Protein AF-X1PJ96-F1 (afdb_monomer_lite)

Radius of gyration: 11.81 Å; chains: 1; bounding box: 38×27×25 Å

Secondary structure (DSSP, 8-state):
-------THHHHHHHHHHHTT--HHHHHHHTT--HHHHHHHHTT-S---HHHHHHHHHHHH-STHHHHHHHHHHHHHTT--

pLDDT: mean 75.74, std 11.2, range [36.09, 86.81]

Foldseek 3Di:
DDPPPAQCQLVVLVVLCVVVVHDLVRLCVQLVHDSVLSVCSNVVHDQQDLVSLLSSLCRSQPDDPSSVVSSVVNCVSNVVD

Structure (mmCIF, N/CA/C/O backbone):
data_AF-X1PJ96-F1
#
_entry.id   AF-X1PJ96-F1
#
loop_
_atom_site.group_PDB
_atom_site.id
_atom_site.type_symbol
_atom_site.label_atom_id
_atom_site.label_alt_id
_atom_site.label_comp_id
_atom_site.label_asym_id
_atom_site.label_entity_id
_atom_site.label_seq_id
_atom_site.pdbx_PDB_ins_code
_atom_site.Cartn_x
_atom_site.Cartn_y
_atom_site.Cartn_z
_atom_site.occupancy
_atom_site.B_iso_or_equiv
_atom_site.auth_seq_id
_atom_site.auth_comp_id
_atom_site.auth_asym_id
_atom_site.auth_atom_id
_atom_site.pdbx_PDB_model_num
ATOM 1 N N . MET A 1 1 ? 24.205 12.318 -0.613 1.00 36.09 1 MET A N 1
ATOM 2 C CA . MET A 1 1 ? 23.144 11.622 0.141 1.00 36.09 1 MET A CA 1
ATOM 3 C C . MET A 1 1 ? 21.846 12.056 -0.509 1.00 36.09 1 MET A C 1
ATOM 5 O O . MET A 1 1 ? 21.523 13.227 -0.407 1.00 36.09 1 MET A O 1
ATOM 9 N N . GLN A 1 2 ? 21.232 11.215 -1.344 1.00 36.50 2 GLN A N 1
ATOM 10 C CA . GLN A 1 2 ? 19.989 11.600 -2.018 1.00 36.50 2 GLN A CA 1
ATOM 11 C C . GLN A 1 2 ? 18.833 11.348 -1.051 1.00 36.50 2 GLN A C 1
ATOM 13 O O . GLN A 1 2 ? 18.489 10.204 -0.767 1.00 36.50 2 GLN A O 1
ATOM 18 N N . GLU A 1 3 ? 18.302 12.433 -0.497 1.00 41.00 3 GLU A N 1
ATOM 19 C CA . GLU A 1 3 ? 17.000 12.468 0.159 1.00 41.00 3 GLU A CA 1
ATOM 20 C C . GLU A 1 3 ? 15.940 12.344 -0.944 1.00 41.00 3 GLU A C 1
ATOM 22 O O . GLU A 1 3 ? 15.696 13.289 -1.697 1.00 41.00 3 GLU A O 1
ATOM 27 N N . GLY A 1 4 ? 15.384 11.141 -1.109 1.00 40.53 4 GLY A N 1
ATOM 28 C CA . GLY A 1 4 ? 14.284 10.878 -2.036 1.00 40.53 4 GLY A CA 1
ATOM 29 C C . GLY A 1 4 ? 13.053 11.664 -1.594 1.00 40.53 4 GLY A C 1
ATOM 30 O O . GLY A 1 4 ? 12.465 11.379 -0.556 1.00 40.53 4 GLY A O 1
ATOM 31 N N . LYS A 1 5 ? 12.727 12.709 -2.352 1.00 46.28 5 LYS A N 1
ATOM 32 C CA . LYS A 1 5 ? 11.718 13.722 -2.043 1.00 46.28 5 LYS A CA 1
ATOM 33 C C . LYS A 1 5 ? 10.384 13.344 -2.706 1.00 46.28 5 LYS A C 1
ATOM 35 O O . LYS A 1 5 ? 10.348 13.195 -3.920 1.00 46.28 5 LYS A O 1
ATOM 40 N N . VAL A 1 6 ? 9.325 13.273 -1.890 1.00 51.50 6 VAL A N 1
ATOM 41 C CA . VAL A 1 6 ? 7.892 13.069 -2.218 1.00 51.50 6 VAL A CA 1
ATOM 42 C C . VAL A 1 6 ? 7.573 11.715 -2.860 1.00 51.50 6 VAL A C 1
ATOM 44 O O . VAL A 1 6 ? 7.579 11.540 -4.076 1.00 51.50 6 VAL A O 1
ATOM 47 N N . SER A 1 7 ? 7.256 10.747 -2.005 1.00 60.31 7 SER A N 1
ATOM 48 C CA . SER A 1 7 ? 6.740 9.439 -2.389 1.00 60.31 7 SER A CA 1
ATOM 49 C C . SER A 1 7 ? 5.272 9.576 -2.795 1.00 60.31 7 SER A C 1
ATOM 51 O O . SER A 1 7 ? 4.431 9.520 -1.915 1.00 60.31 7 SER A O 1
ATOM 53 N N . ASN A 1 8 ? 4.943 9.658 -4.095 1.00 73.94 8 ASN A N 1
ATOM 54 C CA . ASN A 1 8 ? 3.554 9.617 -4.627 1.00 73.94 8 ASN A CA 1
ATOM 55 C C . ASN A 1 8 ? 2.732 8.383 -4.159 1.00 73.94 8 ASN A C 1
ATOM 57 O O . ASN A 1 8 ? 1.565 8.204 -4.513 1.00 73.94 8 ASN A O 1
ATOM 61 N N . LEU A 1 9 ? 3.373 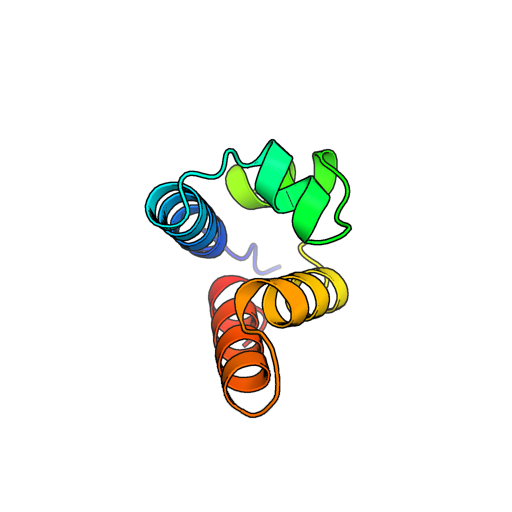7.488 -3.409 1.00 77.31 9 LEU A N 1
ATOM 62 C CA . LEU A 1 9 ? 2.788 6.408 -2.642 1.00 77.31 9 LEU A CA 1
ATOM 63 C C . LEU A 1 9 ? 1.742 6.902 -1.630 1.00 77.31 9 LEU A C 1
ATOM 65 O O . LEU A 1 9 ? 0.738 6.217 -1.444 1.00 77.31 9 LEU A O 1
ATOM 69 N N . ASP A 1 10 ? 1.951 8.066 -1.010 1.00 82.06 10 ASP A N 1
ATOM 70 C CA . ASP A 1 10 ? 1.002 8.690 -0.081 1.00 82.06 10 ASP A CA 1
ATOM 71 C C . ASP A 1 10 ? -0.346 8.966 -0.767 1.00 82.06 10 ASP A C 1
ATOM 73 O O . ASP A 1 10 ? -1.391 8.456 -0.351 1.00 82.06 10 ASP A O 1
ATOM 77 N N . PHE A 1 11 ? -0.293 9.659 -1.901 1.00 81.50 11 PHE A N 1
ATOM 78 C CA . PHE A 1 11 ? -1.427 10.033 -2.726 1.00 81.50 11 PHE A CA 1
ATOM 79 C C . PHE A 1 11 ? -2.110 8.802 -3.318 1.00 81.50 11 PHE A C 1
ATOM 81 O O . PHE A 1 11 ? -3.337 8.690 -3.287 1.00 81.50 11 PHE A O 1
ATOM 88 N N . TRP A 1 12 ? -1.326 7.839 -3.811 1.00 84.38 12 TRP A N 1
ATOM 89 C CA . TRP A 1 12 ? -1.864 6.575 -4.308 1.00 84.38 12 TRP A CA 1
ATOM 90 C C . TRP A 1 12 ? -2.636 5.826 -3.218 1.00 84.38 12 TRP A C 1
ATOM 92 O O . TRP A 1 12 ? -3.728 5.312 -3.473 1.00 84.38 12 TRP A O 1
ATOM 102 N N . LEU A 1 13 ? -2.097 5.777 -1.997 1.00 79.88 13 LEU A N 1
ATOM 103 C CA . LEU A 1 13 ? -2.736 5.077 -0.891 1.00 79.88 13 LEU A CA 1
ATOM 104 C C . LEU A 1 13 ? -4.014 5.793 -0.440 1.00 79.88 13 LEU A C 1
ATOM 106 O O . LEU A 1 13 ? -5.022 5.127 -0.190 1.00 79.88 13 LEU A O 1
ATOM 110 N N . GLU A 1 14 ? -4.006 7.126 -0.380 1.00 82.00 14 GLU A N 1
ATOM 111 C CA . GLU A 1 14 ? -5.199 7.929 -0.095 1.00 82.00 14 GLU A CA 1
ATOM 112 C C . GLU A 1 14 ? -6.291 7.739 -1.153 1.00 82.00 14 GLU A C 1
ATOM 114 O O . GLU A 1 14 ? -7.458 7.520 -0.809 1.00 82.00 14 GLU A O 1
ATOM 119 N N . GLU A 1 15 ? -5.932 7.782 -2.437 1.00 85.00 15 GLU A N 1
ATOM 120 C CA . GLU A 1 15 ? -6.874 7.596 -3.540 1.00 85.00 15 GLU A CA 1
ATOM 121 C C . GLU A 1 15 ? -7.450 6.175 -3.539 1.00 85.00 15 GLU A C 1
ATOM 123 O O . GLU A 1 15 ? -8.665 5.985 -3.658 1.00 85.00 15 GLU A O 1
ATOM 128 N N . LYS A 1 16 ? -6.603 5.163 -3.318 1.00 82.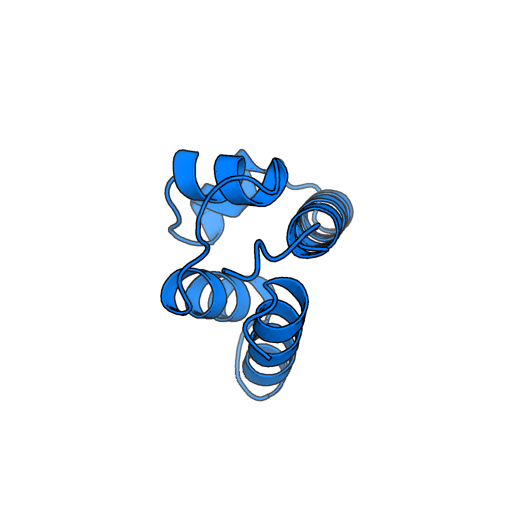75 16 LYS A N 1
ATOM 129 C CA . LYS A 1 16 ? -7.034 3.765 -3.230 1.00 82.75 16 LYS A CA 1
ATOM 130 C C . LYS A 1 16 ? -7.968 3.540 -2.041 1.00 82.75 16 LYS A C 1
ATOM 132 O O . LYS A 1 16 ? -9.007 2.903 -2.206 1.00 82.75 16 LYS A O 1
ATOM 137 N N . CYS A 1 17 ? -7.650 4.106 -0.877 1.00 80.62 17 CYS A N 1
ATOM 138 C CA . CYS A 1 17 ? -8.521 4.087 0.299 1.00 80.62 17 CYS A CA 1
ATOM 139 C C . CYS A 1 17 ? -9.879 4.734 -0.002 1.00 80.62 17 CYS A C 1
ATOM 141 O O . CYS A 1 17 ? -10.921 4.145 0.286 1.00 80.62 17 CYS A O 1
ATOM 143 N N . ARG A 1 18 ? -9.881 5.902 -0.655 1.00 83.88 18 ARG A N 1
ATOM 144 C CA . ARG A 1 18 ? -11.108 6.614 -1.034 1.00 83.88 18 ARG A CA 1
ATOM 145 C C . ARG A 1 18 ? -11.974 5.808 -2.006 1.00 83.88 18 ARG A C 1
ATOM 147 O O . ARG A 1 18 ? -13.177 5.706 -1.783 1.00 83.88 18 ARG A O 1
ATOM 154 N N . ASN A 1 19 ? -11.372 5.209 -3.033 1.00 83.44 19 ASN A N 1
ATOM 155 C CA . ASN A 1 19 ? -12.076 4.396 -4.033 1.00 83.44 19 ASN A CA 1
ATOM 156 C C . ASN A 1 19 ? -12.684 3.115 -3.441 1.00 83.44 19 ASN A C 1
ATOM 158 O O . ASN A 1 19 ? -13.750 2.682 -3.867 1.00 83.44 19 ASN A O 1
ATOM 162 N N . GLU A 1 20 ? -12.025 2.519 -2.449 1.00 79.38 20 GLU A N 1
ATOM 163 C CA . GLU A 1 20 ? -12.501 1.314 -1.757 1.00 79.38 20 GLU A CA 1
ATOM 164 C C . GLU A 1 20 ? -13.437 1.638 -0.571 1.00 79.38 20 GLU A C 1
ATOM 166 O O . GLU A 1 20 ? -13.937 0.725 0.087 1.00 79.38 20 GLU A O 1
ATOM 171 N N . GLY A 1 21 ? -13.659 2.924 -0.258 1.00 81.12 21 GLY A N 1
ATOM 172 C CA . GLY A 1 21 ? -14.410 3.358 0.926 1.00 81.12 21 GLY A CA 1
ATOM 173 C C . GLY A 1 21 ? -13.745 2.961 2.251 1.00 81.12 21 GLY A C 1
ATOM 174 O O . GLY A 1 21 ? -14.421 2.807 3.269 1.00 81.12 21 GLY A O 1
ATOM 175 N N . LEU A 1 22 ? -12.427 2.753 2.241 1.00 79.12 22 LEU A N 1
ATOM 176 C CA . LEU A 1 22 ? -11.641 2.326 3.392 1.00 79.12 22 LEU A CA 1
ATOM 177 C C . LEU A 1 22 ? -10.971 3.529 4.048 1.00 79.12 22 LEU A C 1
ATOM 179 O O . LEU A 1 22 ? -10.417 4.399 3.385 1.00 79.12 22 LEU A O 1
ATOM 183 N N . SER A 1 23 ? -10.953 3.548 5.376 1.00 79.50 23 SER A N 1
ATOM 184 C CA . SER A 1 23 ? -10.019 4.407 6.104 1.00 79.50 23 SER A CA 1
ATOM 185 C C . SER A 1 23 ? -8.593 3.841 6.019 1.00 79.50 23 SER A C 1
ATOM 187 O O . SER A 1 23 ? -8.429 2.619 5.938 1.00 79.50 23 SER A O 1
ATOM 189 N N . PRO A 1 24 ? -7.547 4.675 6.152 1.00 71.12 24 PRO A N 1
ATOM 190 C CA . PRO A 1 24 ? -6.158 4.208 6.219 1.00 71.12 24 PRO A CA 1
ATOM 191 C C . PRO A 1 24 ? -5.948 3.116 7.282 1.00 71.12 24 PRO A C 1
ATOM 193 O O . PRO A 1 24 ? -5.231 2.143 7.076 1.00 71.12 24 PRO A O 1
ATOM 196 N N . ARG A 1 25 ? -6.667 3.207 8.408 1.00 74.56 25 ARG A N 1
ATOM 197 C CA . ARG A 1 25 ? -6.670 2.180 9.463 1.00 74.56 25 ARG A CA 1
ATOM 198 C C . ARG A 1 25 ? -7.222 0.837 8.994 1.00 74.56 25 ARG A C 1
ATOM 200 O O . ARG A 1 25 ? -6.672 -0.203 9.341 1.00 74.56 25 ARG A O 1
ATOM 207 N N . GLN A 1 26 ? -8.304 0.853 8.221 1.00 78.88 26 GLN A N 1
ATOM 208 C CA . GLN A 1 26 ? -8.886 -0.364 7.657 1.00 78.88 26 GLN A CA 1
ATOM 209 C C . GLN A 1 26 ? -8.013 -0.939 6.545 1.00 78.88 26 GLN A C 1
ATOM 211 O O . GLN A 1 26 ? -7.909 -2.157 6.441 1.00 78.88 26 GLN A O 1
ATOM 216 N N . ALA A 1 27 ? -7.358 -0.087 5.753 1.00 76.69 27 ALA A N 1
ATOM 217 C CA . ALA A 1 27 ? -6.354 -0.531 4.796 1.00 76.69 27 ALA A CA 1
ATOM 218 C C . ALA A 1 27 ? -5.194 -1.238 5.514 1.00 76.69 27 ALA A C 1
ATOM 220 O O . ALA A 1 27 ? -4.865 -2.355 5.135 1.00 76.69 27 ALA A O 1
ATOM 221 N N . ALA A 1 28 ? -4.678 -0.669 6.612 1.00 76.75 28 ALA A N 1
ATOM 222 C CA . ALA A 1 28 ? -3.591 -1.263 7.401 1.00 76.75 28 ALA A CA 1
ATOM 223 C C . ALA A 1 28 ? -3.975 -2.639 7.954 1.00 76.75 28 ALA A C 1
ATOM 225 O O . ALA A 1 28 ? -3.227 -3.607 7.807 1.00 76.75 28 ALA A O 1
ATOM 226 N N . ALA A 1 29 ? -5.186 -2.730 8.513 1.00 76.88 29 ALA A N 1
ATOM 227 C CA . ALA A 1 29 ? -5.747 -3.979 9.012 1.00 76.88 29 ALA A CA 1
ATOM 228 C C . ALA A 1 29 ? -5.942 -5.024 7.900 1.00 76.88 29 ALA A C 1
ATOM 230 O O . ALA A 1 29 ? -5.745 -6.211 8.139 1.00 76.88 29 ALA A O 1
ATOM 231 N N . LYS A 1 30 ? -6.305 -4.600 6.683 1.00 77.62 30 LYS A N 1
ATOM 232 C CA . LYS A 1 30 ? -6.433 -5.500 5.528 1.00 77.62 30 LYS A CA 1
ATOM 233 C C . LYS A 1 30 ? -5.087 -5.963 4.987 1.00 77.62 30 LYS A C 1
ATOM 235 O O . LYS A 1 30 ? -5.012 -7.074 4.488 1.00 77.62 30 LYS A O 1
ATOM 240 N N . THR A 1 31 ? -4.058 -5.126 5.048 1.00 74.12 31 THR A N 1
ATOM 241 C CA . THR A 1 31 ? -2.745 -5.403 4.448 1.00 74.12 31 THR A CA 1
ATOM 242 C C . THR A 1 31 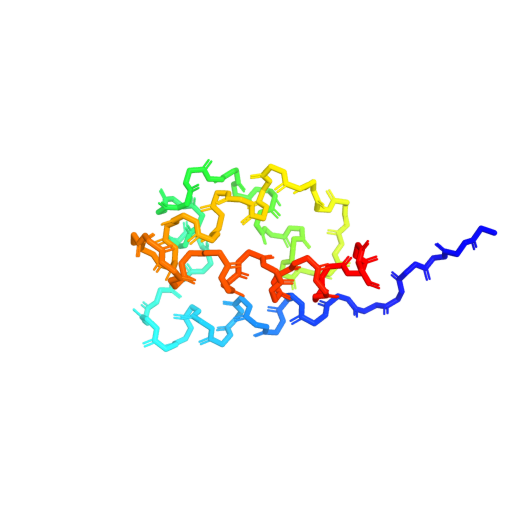? -1.784 -6.122 5.392 1.00 74.12 31 THR A C 1
ATOM 244 O O . THR A 1 31 ? -0.635 -6.351 5.022 1.00 74.12 31 THR A O 1
ATOM 247 N N . ASP A 1 32 ? -2.232 -6.442 6.611 1.00 78.44 32 ASP A N 1
ATOM 248 C CA . ASP A 1 32 ? -1.394 -6.967 7.697 1.00 78.44 32 ASP A CA 1
ATOM 249 C C . ASP A 1 32 ? -0.167 -6.072 7.968 1.00 78.44 32 ASP A C 1
ATOM 251 O O . ASP A 1 32 ? 0.959 -6.524 8.194 1.00 78.44 32 ASP A O 1
ATOM 255 N N . LEU A 1 33 ? -0.383 -4.756 7.871 1.00 80.56 33 LEU A N 1
ATOM 256 C CA . LEU A 1 33 ? 0.633 -3.746 8.137 1.00 80.56 33 LEU A CA 1
ATOM 257 C C . LEU A 1 33 ? 0.345 -3.058 9.462 1.00 80.56 33 LEU A C 1
ATOM 259 O O . LEU A 1 33 ? -0.803 -2.786 9.818 1.00 80.56 33 LEU A O 1
ATOM 263 N N . SER A 1 34 ? 1.415 -2.707 10.168 1.00 78.06 34 SER A N 1
ATOM 264 C CA . SER A 1 34 ? 1.310 -1.886 11.365 1.00 78.06 34 SER A CA 1
ATOM 265 C C . SER A 1 34 ? 0.683 -0.536 11.026 1.00 78.06 34 SER A C 1
ATOM 267 O O . SER A 1 34 ? 1.047 0.114 10.044 1.00 78.06 34 SER A O 1
ATOM 269 N N . HIS A 1 35 ? -0.227 -0.077 11.886 1.00 75.00 35 HIS A N 1
ATOM 270 C CA . HIS A 1 35 ? -0.859 1.236 11.753 1.00 75.00 35 HIS A CA 1
ATOM 271 C C . HIS A 1 35 ? 0.171 2.373 11.659 1.00 75.00 35 HIS A C 1
ATOM 273 O O . HIS A 1 35 ? -0.046 3.321 10.914 1.00 75.00 35 HIS A O 1
ATOM 279 N N . SER A 1 36 ? 1.294 2.259 12.375 1.00 78.12 36 SER A N 1
ATOM 280 C CA . SER A 1 36 ? 2.427 3.185 12.284 1.00 78.12 36 SER A CA 1
ATOM 281 C C . SER A 1 36 ? 3.045 3.202 10.889 1.00 78.12 36 SER A C 1
ATOM 283 O O . SER A 1 36 ? 3.132 4.266 10.301 1.00 78.12 36 SER A O 1
A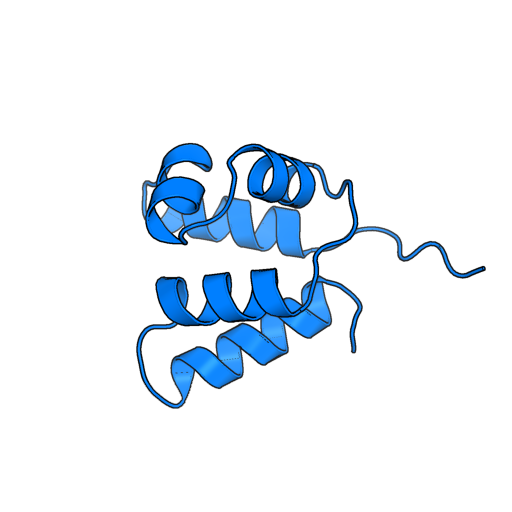TOM 285 N N . THR A 1 37 ? 3.355 2.040 10.308 1.00 78.69 37 THR A N 1
ATOM 286 C CA . THR A 1 37 ? 3.921 1.940 8.952 1.00 78.69 37 THR A CA 1
ATOM 287 C C . THR A 1 37 ? 3.014 2.563 7.898 1.00 78.69 37 THR A C 1
ATOM 289 O O . THR A 1 37 ? 3.492 3.230 6.987 1.00 78.69 37 THR A O 1
ATOM 292 N N . LEU A 1 38 ? 1.700 2.365 8.011 1.00 78.38 38 LEU A N 1
ATOM 293 C CA . LEU A 1 38 ? 0.770 2.946 7.051 1.00 78.38 38 LEU A CA 1
ATOM 294 C C . LEU A 1 38 ? 0.584 4.454 7.269 1.00 78.38 38 LEU A C 1
ATOM 296 O O . LEU A 1 38 ? 0.463 5.198 6.302 1.00 78.38 38 LEU A O 1
ATOM 300 N N . ALA A 1 39 ? 0.616 4.920 8.519 1.00 76.94 39 ALA A N 1
ATOM 301 C CA . ALA A 1 39 ? 0.619 6.347 8.830 1.00 76.94 39 ALA A CA 1
ATOM 302 C C . ALA A 1 39 ? 1.897 7.045 8.340 1.00 76.94 39 ALA A C 1
ATOM 304 O O . ALA A 1 39 ? 1.806 8.160 7.840 1.00 76.94 39 ALA A O 1
ATOM 305 N N . ASP A 1 40 ? 3.047 6.383 8.451 1.00 77.81 40 ASP A N 1
ATOM 306 C CA . ASP A 1 40 ? 4.330 6.841 7.919 1.00 77.81 40 ASP A CA 1
ATOM 307 C C . ASP A 1 40 ? 4.227 6.999 6.390 1.00 77.81 40 ASP A C 1
ATOM 309 O O . ASP A 1 40 ? 4.430 8.096 5.872 1.00 77.81 40 ASP A O 1
ATOM 313 N N . ILE A 1 41 ? 3.733 5.971 5.681 1.00 78.00 41 ILE A N 1
ATOM 314 C CA . ILE A 1 41 ? 3.483 6.034 4.227 1.00 78.00 41 ILE A CA 1
ATOM 315 C C . ILE A 1 41 ? 2.570 7.206 3.849 1.00 78.00 41 ILE A C 1
ATOM 317 O O . ILE A 1 41 ? 2.903 7.956 2.940 1.00 78.00 41 ILE A O 1
ATOM 321 N N . VAL A 1 42 ? 1.430 7.374 4.530 1.00 74.94 42 VAL A N 1
ATOM 322 C CA . VAL A 1 42 ? 0.460 8.452 4.235 1.00 74.94 42 VAL A CA 1
ATOM 323 C C . VAL A 1 42 ? 1.046 9.836 4.496 1.00 74.94 42 VAL A C 1
ATOM 325 O O . VAL A 1 42 ? 0.663 10.802 3.848 1.00 74.94 42 VAL A O 1
ATOM 328 N N . LYS A 1 43 ? 1.966 9.957 5.451 1.00 73.69 43 LYS A N 1
ATOM 329 C CA . LYS A 1 43 ? 2.652 11.221 5.725 1.00 73.69 43 LYS A CA 1
ATOM 330 C C . LYS A 1 43 ? 3.817 11.485 4.772 1.00 73.69 43 LYS A C 1
ATOM 332 O O . LYS A 1 43 ? 4.427 12.546 4.868 1.00 73.69 43 LYS A O 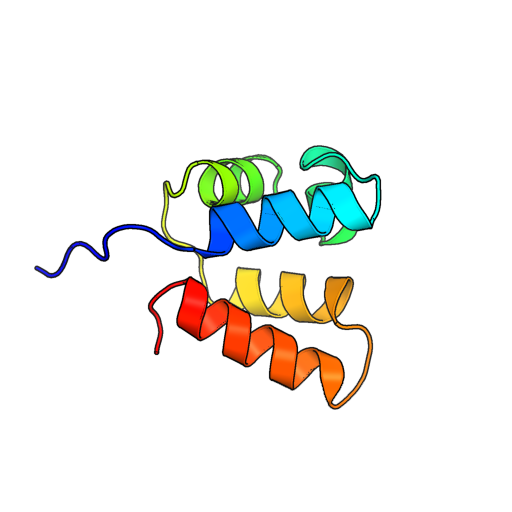1
ATOM 337 N N . GLY A 1 44 ? 4.151 10.529 3.900 1.00 68.44 44 GLY A N 1
ATOM 338 C CA . GLY A 1 44 ? 5.394 10.557 3.133 1.00 68.44 44 GLY A CA 1
ATOM 339 C C . GLY A 1 44 ? 6.631 10.536 4.038 1.00 68.44 44 GLY A C 1
ATOM 340 O O . GLY A 1 44 ? 7.706 10.980 3.636 1.00 68.44 44 GLY A O 1
ATOM 341 N N . GLU A 1 45 ? 6.474 10.067 5.276 1.00 67.06 45 GLU A N 1
ATOM 342 C CA . GLU A 1 45 ? 7.524 9.983 6.282 1.00 67.06 45 GLU A CA 1
ATOM 343 C C . GLU A 1 45 ? 7.966 8.523 6.427 1.00 67.06 45 GLU A C 1
ATOM 345 O O . GLU A 1 45 ? 7.191 7.587 6.271 1.00 67.06 45 GLU A O 1
ATOM 350 N N . GLY A 1 46 ? 9.238 8.302 6.745 1.00 63.22 46 GLY A N 1
ATOM 351 C CA . GLY A 1 46 ? 9.743 6.956 7.004 1.00 63.22 46 GLY A CA 1
ATOM 352 C C . GLY A 1 46 ? 10.132 6.161 5.755 1.00 63.22 46 GLY A C 1
ATOM 353 O O . GLY A 1 46 ? 9.864 6.507 4.608 1.00 63.22 46 GLY A O 1
ATOM 354 N N . LYS A 1 47 ? 10.878 5.082 5.998 1.00 65.19 47 LYS A N 1
ATOM 355 C CA . LYS A 1 47 ? 11.460 4.243 4.950 1.00 65.19 47 LYS A CA 1
ATOM 356 C C . LYS A 1 47 ? 10.525 3.067 4.688 1.00 65.19 47 LYS A C 1
ATOM 358 O O . LYS A 1 47 ? 10.396 2.180 5.530 1.00 65.19 47 LYS A O 1
ATOM 363 N N . VAL A 1 48 ? 9.870 3.061 3.533 1.00 71.38 48 VAL A N 1
ATOM 364 C CA . VAL A 1 48 ? 8.967 1.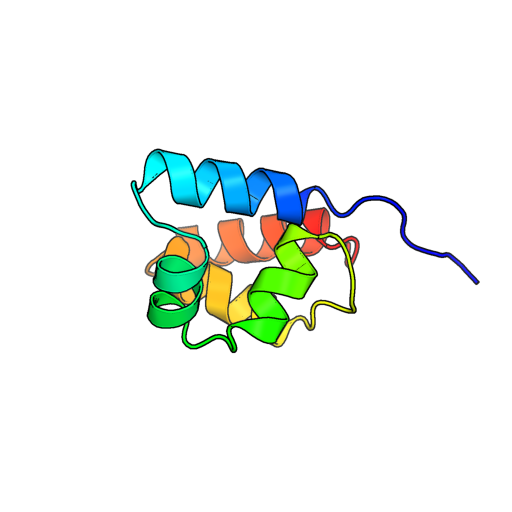972 3.145 1.00 71.38 48 VAL A CA 1
ATOM 365 C C . VAL A 1 48 ? 9.800 0.804 2.639 1.00 71.38 48 VAL A C 1
ATOM 367 O O . VAL A 1 48 ? 10.374 0.878 1.565 1.00 71.38 48 VAL A O 1
ATOM 370 N N . CYS A 1 49 ? 9.898 -0.280 3.404 1.00 74.50 49 CYS A N 1
ATOM 371 C CA . CYS A 1 49 ? 10.638 -1.462 2.963 1.00 74.50 49 CYS A CA 1
ATOM 372 C C . CYS A 1 49 ? 9.925 -2.168 1.796 1.00 74.50 49 CYS A C 1
ATOM 374 O O . CYS A 1 49 ? 8.697 -2.193 1.740 1.00 74.50 49 CYS A O 1
ATOM 376 N N . GLY A 1 50 ? 10.687 -2.828 0.916 1.00 75.31 50 GLY A N 1
ATOM 377 C CA . GLY A 1 50 ? 10.130 -3.623 -0.190 1.00 75.31 50 GLY A CA 1
ATOM 378 C C . GLY A 1 50 ? 9.126 -4.692 0.266 1.00 75.31 50 GLY A C 1
ATOM 379 O O . GLY A 1 50 ? 8.125 -4.912 -0.401 1.00 75.31 50 GLY A O 1
ATOM 380 N N . GLU A 1 51 ? 9.308 -5.265 1.460 1.00 81.38 51 GLU A N 1
ATOM 381 C CA . GLU A 1 51 ? 8.342 -6.201 2.059 1.00 81.38 51 GLU A CA 1
ATOM 382 C C . GLU A 1 51 ? 6.969 -5.548 2.322 1.00 81.38 51 GLU A C 1
ATOM 384 O O . GLU A 1 51 ? 5.922 -6.167 2.130 1.00 81.38 51 GLU A O 1
ATOM 389 N N . THR A 1 52 ? 6.947 -4.270 2.715 1.00 82.12 52 THR A N 1
ATOM 390 C CA . THR A 1 52 ? 5.709 -3.499 2.902 1.00 82.12 52 THR A CA 1
ATOM 391 C C . THR A 1 52 ? 4.978 -3.315 1.574 1.00 82.12 52 THR A C 1
ATOM 393 O O . THR A 1 52 ? 3.755 -3.448 1.512 1.00 82.12 52 THR A O 1
ATOM 396 N N . ILE A 1 53 ? 5.732 -3.052 0.505 1.00 82.25 53 ILE A N 1
ATOM 397 C CA . ILE A 1 53 ? 5.206 -2.911 -0.855 1.00 82.25 53 ILE A CA 1
ATOM 398 C C . ILE A 1 53 ? 4.665 -4.249 -1.370 1.00 82.25 53 ILE A C 1
ATOM 400 O O . ILE A 1 53 ? 3.555 -4.288 -1.900 1.00 82.25 53 ILE A O 1
ATOM 404 N N . GLU A 1 54 ? 5.374 -5.355 -1.136 1.00 83.62 54 GLU A N 1
ATOM 405 C CA . GLU A 1 54 ? 4.913 -6.697 -1.502 1.00 83.62 54 GLU A CA 1
ATOM 406 C C . GLU A 1 54 ? 3.583 -7.039 -0.809 1.00 83.62 54 GLU A C 1
ATOM 408 O O . GLU A 1 54 ? 2.656 -7.554 -1.448 1.00 83.62 54 GLU A O 1
ATOM 413 N N . LYS A 1 55 ? 3.457 -6.728 0.490 1.00 83.75 55 LYS A N 1
ATOM 414 C CA . LYS A 1 55 ? 2.213 -6.921 1.253 1.00 83.75 55 LYS A CA 1
ATOM 415 C C . LYS A 1 55 ? 1.077 -6.066 0.694 1.00 83.75 55 LYS A C 1
ATOM 417 O O . LYS A 1 55 ? -0.006 -6.595 0.439 1.00 83.75 55 LYS A O 1
ATOM 422 N N . LEU A 1 56 ? 1.324 -4.780 0.434 1.00 81.38 56 LEU A N 1
ATOM 423 C CA . LEU A 1 56 ? 0.345 -3.889 -0.199 1.00 81.38 56 LEU A CA 1
ATOM 424 C C . LEU A 1 56 ? -0.114 -4.437 -1.551 1.00 81.38 56 LEU A C 1
ATOM 426 O O . LEU A 1 56 ? -1.315 -4.550 -1.788 1.00 81.38 56 LEU A O 1
ATOM 430 N N . ALA A 1 57 ? 0.822 -4.838 -2.407 1.00 85.12 57 ALA A N 1
ATOM 431 C CA . ALA A 1 57 ? 0.527 -5.379 -3.725 1.00 85.12 57 ALA A CA 1
ATOM 432 C C . ALA A 1 57 ? -0.250 -6.696 -3.659 1.00 85.12 57 ALA A C 1
ATOM 434 O O . ALA A 1 57 ? -1.184 -6.897 -4.436 1.00 85.12 57 ALA A O 1
ATOM 435 N N . ARG A 1 58 ? 0.093 -7.585 -2.720 1.00 83.81 58 ARG A N 1
ATOM 436 C CA . ARG A 1 58 ? -0.619 -8.853 -2.516 1.00 83.81 58 ARG A CA 1
ATOM 437 C C . ARG A 1 58 ? -2.071 -8.615 -2.111 1.00 83.81 58 ARG A C 1
ATOM 439 O O . ARG A 1 58 ? -2.967 -9.227 -2.682 1.00 83.81 58 ARG A O 1
ATOM 446 N N . TYR A 1 59 ? -2.312 -7.714 -1.164 1.00 81.44 59 TYR A N 1
ATOM 447 C CA . TYR A 1 59 ? -3.661 -7.479 -0.651 1.00 81.44 59 TYR A CA 1
ATOM 448 C C . TYR A 1 59 ? -4.517 -6.584 -1.555 1.00 81.44 59 TYR A C 1
ATOM 450 O O . TYR A 1 59 ? -5.714 -6.828 -1.692 1.00 81.44 59 TYR A O 1
ATOM 458 N N . LEU A 1 60 ? -3.932 -5.564 -2.189 1.00 78.19 60 LEU A N 1
ATOM 459 C CA . LEU A 1 60 ? -4.662 -4.610 -3.036 1.00 78.19 60 LEU A CA 1
ATOM 460 C C . LEU A 1 60 ? -4.712 -5.031 -4.510 1.00 78.19 60 LEU A C 1
ATOM 462 O O . LEU A 1 60 ? -5.635 -4.641 -5.226 1.00 78.19 60 LEU A O 1
ATOM 466 N N . GLY A 1 61 ? -3.727 -5.802 -4.975 1.00 75.81 61 GLY A N 1
ATOM 467 C CA . GLY A 1 61 ? -3.616 -6.276 -6.356 1.00 75.81 61 GLY A CA 1
ATOM 468 C C . GLY A 1 61 ? -4.257 -7.643 -6.601 1.00 75.81 61 GLY A C 1
ATOM 469 O O . GLY A 1 61 ? -4.471 -8.007 -7.760 1.00 75.81 61 GLY A O 1
ATOM 470 N N . GLY A 1 62 ? -4.599 -8.381 -5.539 1.00 78.31 62 GLY A N 1
ATOM 471 C CA . GLY A 1 62 ? -5.149 -9.733 -5.627 1.00 78.31 62 GLY A CA 1
ATOM 472 C C . GLY A 1 62 ? -4.119 -10.741 -6.147 1.00 78.31 62 GLY A C 1
ATOM 473 O O . GLY A 1 62 ? -2.941 -10.669 -5.801 1.00 78.31 62 GLY A O 1
ATOM 474 N N . ASP A 1 63 ? -4.552 -11.677 -6.995 1.00 79.00 63 ASP A N 1
ATOM 475 C CA . ASP A 1 63 ? -3.703 -12.764 -7.492 1.00 79.00 63 ASP A CA 1
ATOM 476 C C . ASP A 1 63 ? -3.143 -12.542 -8.908 1.00 79.00 63 ASP A C 1
ATOM 478 O O . ASP A 1 63 ? -3.732 -11.890 -9.779 1.00 79.00 63 ASP A O 1
ATOM 482 N N . GLY A 1 64 ? -1.982 -13.155 -9.157 1.00 81.81 64 GLY A N 1
ATOM 483 C CA . GLY A 1 64 ? -1.370 -13.263 -10.481 1.00 81.81 64 GLY A CA 1
ATOM 484 C C . GLY A 1 64 ? -0.744 -11.963 -10.993 1.00 81.81 64 GLY A C 1
ATOM 485 O O . GLY A 1 64 ? -0.044 -11.253 -10.276 1.00 81.81 64 GLY A O 1
ATOM 486 N N . ARG A 1 65 ? -0.959 -11.655 -12.276 1.00 82.56 65 ARG A N 1
ATOM 487 C CA . ARG A 1 65 ? -0.260 -10.562 -12.978 1.00 82.56 65 ARG A CA 1
ATOM 488 C C . ARG A 1 65 ? -0.581 -9.170 -12.422 1.00 82.56 65 ARG A C 1
ATOM 490 O O . ARG A 1 65 ? 0.268 -8.289 -12.484 1.00 82.56 65 ARG A O 1
ATOM 497 N N . ARG A 1 66 ? -1.782 -8.978 -11.863 1.00 80.00 66 ARG A N 1
ATOM 498 C CA . ARG A 1 66 ? -2.197 -7.694 -11.273 1.00 80.00 66 ARG A CA 1
ATOM 499 C C . ARG A 1 66 ? -1.369 -7.345 -10.046 1.00 80.00 66 ARG A C 1
ATOM 501 O O . ARG A 1 66 ? -0.963 -6.198 -9.926 1.00 80.00 66 ARG A O 1
ATOM 508 N N . ARG A 1 67 ? -1.056 -8.335 -9.204 1.00 85.50 67 ARG A N 1
ATOM 509 C CA . ARG A 1 67 ? -0.156 -8.172 -8.059 1.00 85.50 67 ARG A CA 1
ATOM 510 C C . ARG A 1 67 ? 1.210 -7.651 -8.486 1.00 85.50 67 ARG A C 1
ATOM 512 O O . ARG A 1 67 ? 1.646 -6.646 -7.955 1.00 85.50 67 ARG A O 1
ATOM 519 N N . LEU A 1 68 ? 1.842 -8.299 -9.466 1.00 83.88 68 LEU A N 1
ATOM 520 C CA . LEU A 1 68 ? 3.183 -7.926 -9.934 1.00 83.88 68 LEU A CA 1
ATOM 521 C C . LEU A 1 68 ? 3.219 -6.511 -10.523 1.00 83.88 68 LEU A C 1
ATOM 523 O O . LEU A 1 68 ? 4.147 -5.761 -10.254 1.00 83.88 68 LEU A O 1
ATOM 527 N N . MET A 1 69 ? 2.194 -6.126 -11.291 1.00 86.81 69 MET A N 1
ATOM 528 C CA . MET A 1 69 ? 2.103 -4.762 -11.826 1.00 86.81 69 MET A CA 1
ATOM 529 C C . MET A 1 69 ? 1.876 -3.728 -10.718 1.00 86.81 69 MET A C 1
ATOM 531 O O . MET A 1 69 ? 2.436 -2.639 -10.784 1.00 86.81 69 MET A O 1
ATOM 535 N N . LEU A 1 70 ? 1.076 -4.063 -9.699 1.00 85.88 70 LEU A N 1
ATOM 536 C CA . LEU A 1 70 ? 0.878 -3.186 -8.547 1.00 85.88 70 LEU A CA 1
ATOM 537 C C . LEU A 1 70 ? 2.173 -3.036 -7.743 1.00 85.88 70 LEU A C 1
ATOM 539 O O . LEU A 1 70 ? 2.504 -1.938 -7.327 1.00 85.88 70 LEU A O 1
ATOM 543 N N . GLU A 1 71 ? 2.900 -4.131 -7.538 1.00 86.19 71 GLU A N 1
ATOM 544 C CA . GLU A 1 71 ? 4.171 -4.156 -6.814 1.00 86.19 71 GLU A CA 1
ATOM 545 C C . GLU A 1 71 ? 5.221 -3.275 -7.492 1.00 86.19 71 GLU A C 1
ATOM 547 O O . GLU A 1 71 ? 5.804 -2.412 -6.841 1.00 86.19 71 GLU A O 1
ATOM 552 N N . ASP A 1 72 ? 5.388 -3.424 -8.807 1.00 85.81 72 ASP A N 1
ATOM 553 C CA . ASP A 1 72 ? 6.313 -2.617 -9.606 1.00 85.81 72 ASP A CA 1
ATOM 554 C C . ASP A 1 72 ? 5.949 -1.124 -9.552 1.00 85.81 72 ASP A C 1
ATOM 556 O O . ASP A 1 72 ? 6.790 -0.270 -9.271 1.00 85.81 72 ASP A O 1
ATOM 560 N N . GLN A 1 73 ? 4.657 -0.808 -9.688 1.00 84.75 73 GLN A N 1
ATOM 561 C CA . GLN A 1 73 ? 4.171 0.565 -9.579 1.00 84.75 73 GLN A CA 1
ATOM 562 C C . GLN A 1 73 ? 4.441 1.156 -8.187 1.00 84.75 73 GLN A C 1
ATOM 564 O O . GLN A 1 73 ? 4.874 2.300 -8.078 1.00 84.75 73 GLN A O 1
ATOM 569 N N . LEU A 1 74 ? 4.215 0.393 -7.117 1.00 83.38 74 LEU A N 1
ATOM 570 C CA . LEU A 1 74 ? 4.472 0.839 -5.747 1.00 83.38 74 LEU A CA 1
ATOM 571 C C . LEU A 1 74 ? 5.971 1.025 -5.468 1.00 83.38 74 LEU A C 1
ATOM 573 O O . LEU A 1 74 ? 6.329 1.954 -4.747 1.00 83.38 74 LEU A O 1
ATOM 577 N N . LEU A 1 75 ? 6.842 0.199 -6.056 1.00 82.88 75 LEU A N 1
ATOM 578 C CA . LEU A 1 75 ? 8.300 0.358 -5.973 1.00 82.88 75 LEU A CA 1
ATOM 579 C C . LEU A 1 75 ? 8.768 1.657 -6.640 1.00 82.88 75 LEU A C 1
ATOM 581 O O . LEU A 1 75 ? 9.564 2.386 -6.045 1.00 82.88 75 LEU A O 1
ATOM 585 N N . ILE A 1 76 ? 8.226 1.986 -7.815 1.00 84.12 76 ILE A N 1
ATOM 586 C CA . ILE A 1 76 ? 8.493 3.259 -8.507 1.00 84.12 76 ILE A CA 1
ATOM 587 C C . ILE A 1 76 ? 7.983 4.441 -7.669 1.00 84.12 76 ILE A C 1
ATOM 589 O O . ILE A 1 76 ? 8.702 5.412 -7.445 1.00 84.12 76 ILE A O 1
ATOM 593 N N . LEU A 1 77 ? 6.756 4.355 -7.142 1.00 79.00 77 LEU A N 1
ATOM 594 C CA . LEU A 1 77 ? 6.162 5.407 -6.303 1.00 79.00 77 LEU A CA 1
ATOM 595 C C . LEU A 1 77 ? 6.922 5.619 -4.984 1.00 79.00 77 LEU A C 1
ATOM 597 O O . LEU A 1 77 ? 6.930 6.728 -4.446 1.00 79.00 77 LEU A O 1
ATOM 601 N N . ALA A 1 78 ? 7.562 4.568 -4.471 1.00 76.06 78 ALA A N 1
ATOM 602 C CA . ALA A 1 78 ? 8.424 4.613 -3.297 1.00 76.06 78 ALA A CA 1
ATOM 603 C C . ALA A 1 78 ? 9.868 5.061 -3.611 1.00 76.06 78 ALA A C 1
ATOM 605 O O . ALA A 1 78 ? 10.658 5.228 -2.682 1.00 76.06 78 ALA A O 1
ATOM 606 N N . GLY A 1 79 ? 10.220 5.264 -4.887 1.00 75.00 79 GLY A N 1
ATOM 607 C CA . GLY A 1 79 ? 11.550 5.708 -5.318 1.00 75.00 79 GLY A CA 1
ATOM 608 C C . GLY A 1 79 ? 12.636 4.632 -5.223 1.00 75.00 79 GLY A C 1
ATOM 609 O O . GLY A 1 79 ? 13.812 4.960 -5.068 1.00 75.00 79 GLY A O 1
ATOM 610 N N . TYR A 1 80 ? 12.250 3.354 -5.265 1.00 69.06 80 TYR A N 1
ATOM 611 C CA . TYR A 1 80 ? 13.189 2.226 -5.315 1.00 69.06 80 TYR A CA 1
ATOM 612 C C . TYR A 1 80 ? 13.703 1.928 -6.732 1.00 69.06 80 TYR A C 1
ATOM 614 O O . TYR A 1 80 ? 14.751 1.295 -6.870 1.00 69.06 80 TYR A O 1
ATOM 622 N N . LEU A 1 81 ? 12.966 2.374 -7.752 1.00 57.78 81 LEU A N 1
ATOM 623 C CA . LEU A 1 81 ? 13.248 2.253 -9.184 1.00 57.78 81 LEU A CA 1
ATOM 624 C C . LEU A 1 81 ? 13.243 3.648 -9.811 1.00 57.78 81 LEU A C 1
ATOM 626 O O . LEU A 1 81 ? 14.132 3.905 -10.652 1.00 57.78 81 LEU A O 1
#

Sequence (81 aa):
MQEGKVSNLDFWLEEKCRNEGLSPRQAAAKTDLSHSTLADIVKGEGKVCGETIEKLARYLGGDGRRRLMLEDQLLILAGYL

Organism: NCBI:txid412755

InterPro domains:
  IPR001387 Cro/C1-type, helix-turn-helix domain [PF01381] (16-61)
  IPR001387 Cro/C1-type, helix-turn-helix domain [PS50943] (13-61)
  IPR001387 Cro/C1-type, helix-turn-helix domain [SM00530] (12-67)
  IPR001387 Cro/C1-type, helix-turn-helix domain [cd00093] (12-61)
  IPR010982 Lambda repressor-like, DNA-binding domain superfamily [G3DSA:1.10.260.40] (10-75)
  IPR010982 Lambda repressor-like, DNA-binding domain superfamily [SSF47413] (12-66)